Protein AF-A0A6C0CLS1-F1 (afdb_monomer)

Secondary structure (DSSP, 8-state):
-HHHHHH--TT-HHHHHHHHHHHHHHHHHHTT----HHHHHHT---TT----S-HHHHHHHHHHHHHHHHHHHHTT-S-----

Organism: NCBI:txid1070528

Structure (mmCIF, N/CA/C/O backbone):
data_AF-A0A6C0CLS1-F1
#
_entry.id   AF-A0A6C0CLS1-F1
#
loop_
_atom_site.group_PDB
_atom_site.id
_atom_site.type_symbol
_atom_site.label_atom_id
_atom_site.label_alt_id
_atom_site.label_comp_id
_atom_site.label_asym_id
_atom_site.label_entity_id
_atom_site.label_seq_id
_atom_site.pdbx_PDB_ins_code
_atom_site.Cartn_x
_atom_site.Cartn_y
_atom_site.Cartn_z
_atom_site.occupancy
_atom_site.B_iso_or_equiv
_atom_site.auth_seq_id
_atom_site.auth_comp_id
_atom_site.auth_asym_id
_atom_site.auth_atom_id
_atom_site.pdbx_PDB_model_num
ATOM 1 N N . MET A 1 1 ? -2.068 -7.630 -14.017 1.00 50.97 1 MET A N 1
ATOM 2 C CA . MET A 1 1 ? -2.437 -6.384 -13.297 1.00 50.97 1 MET A CA 1
ATOM 3 C C . MET A 1 1 ? -3.537 -6.586 -12.252 1.00 50.97 1 MET A C 1
ATOM 5 O O . MET A 1 1 ? -3.288 -6.268 -11.099 1.00 50.97 1 MET A O 1
ATOM 9 N N . ALA A 1 2 ? -4.695 -7.181 -12.585 1.00 57.75 2 ALA A N 1
ATOM 10 C CA . ALA A 1 2 ? -5.812 -7.390 -11.642 1.00 57.75 2 ALA A CA 1
ATOM 11 C C . ALA A 1 2 ? -5.478 -8.212 -10.373 1.00 57.75 2 ALA A C 1
ATOM 13 O O . ALA A 1 2 ? -6.222 -8.162 -9.401 1.00 57.75 2 ALA A O 1
ATOM 14 N N . HIS A 1 3 ? -4.365 -8.954 -10.356 1.00 85.19 3 HIS A N 1
ATOM 15 C CA . HIS A 1 3 ? -4.009 -9.836 -9.243 1.00 85.19 3 HIS A CA 1
ATOM 16 C C . HIS A 1 3 ? -3.577 -9.093 -7.975 1.00 85.19 3 HIS A C 1
ATOM 18 O O . HIS A 1 3 ? -4.041 -9.460 -6.907 1.00 85.19 3 HIS A O 1
ATOM 24 N N . PHE A 1 4 ? -2.774 -8.025 -8.066 1.00 94.81 4 PHE A N 1
ATOM 25 C CA . PHE A 1 4 ? -2.343 -7.275 -6.876 1.00 94.81 4 PHE A CA 1
ATOM 26 C C . PHE A 1 4 ? -3.534 -6.656 -6.142 1.00 94.81 4 PHE A C 1
ATOM 28 O O . PHE A 1 4 ? -3.764 -6.935 -4.973 1.00 94.81 4 PHE A O 1
ATOM 35 N N . VAL A 1 5 ? -4.337 -5.860 -6.852 1.00 94.69 5 VAL A N 1
ATOM 36 C CA . VAL A 1 5 ? -5.464 -5.119 -6.265 1.00 94.69 5 VAL A CA 1
ATOM 37 C C . VAL A 1 5 ? -6.557 -6.060 -5.758 1.00 94.69 5 VAL A C 1
ATOM 39 O O . VA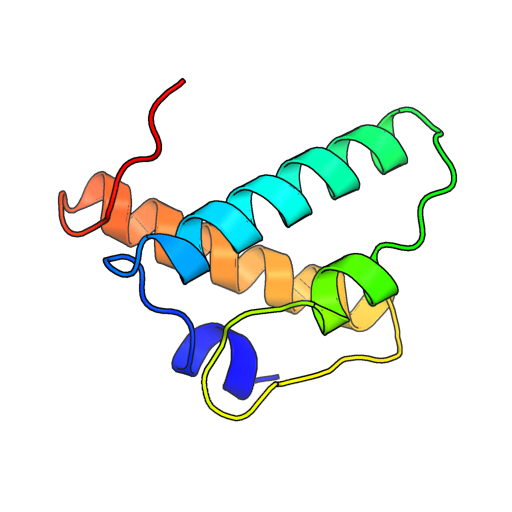L A 1 5 ? -7.162 -5.797 -4.719 1.00 94.69 5 VAL A O 1
ATOM 42 N N . ARG A 1 6 ? -6.810 -7.171 -6.463 1.00 94.38 6 ARG A N 1
ATOM 43 C CA . ARG A 1 6 ? -7.786 -8.181 -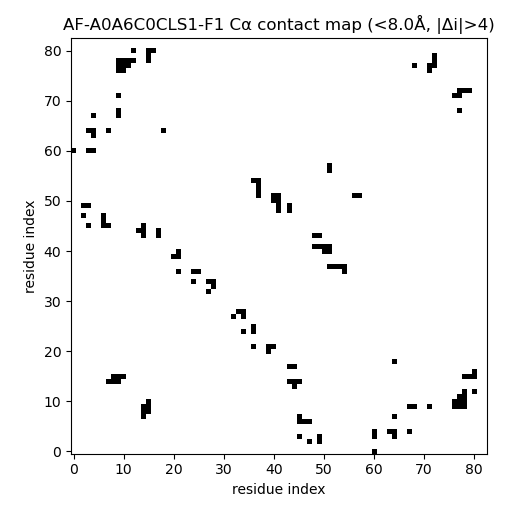6.035 1.00 94.38 6 ARG A CA 1
ATOM 44 C C . ARG A 1 6 ? -7.306 -8.962 -4.812 1.00 94.38 6 ARG A C 1
ATOM 46 O O . ARG A 1 6 ? -8.112 -9.196 -3.923 1.00 94.38 6 ARG A O 1
ATOM 53 N N . SER A 1 7 ? -6.033 -9.359 -4.776 1.00 96.25 7 SER A N 1
ATOM 54 C CA . SER A 1 7 ? -5.460 -10.134 -3.666 1.00 96.25 7 SER A CA 1
ATOM 55 C C . SER A 1 7 ? -5.130 -9.280 -2.436 1.00 96.25 7 SER A C 1
ATOM 57 O O . SER A 1 7 ? -4.975 -9.827 -1.349 1.00 96.25 7 SER A O 1
ATOM 59 N N . PHE A 1 8 ? -5.015 -7.959 -2.586 1.00 97.88 8 PHE A N 1
ATOM 60 C CA . PHE A 1 8 ? -4.814 -7.033 -1.476 1.00 97.88 8 PHE A CA 1
ATOM 61 C C . PHE A 1 8 ? -6.067 -6.929 -0.606 1.00 97.88 8 PHE A C 1
ATOM 63 O O . PHE A 1 8 ? -7.170 -6.741 -1.116 1.00 97.88 8 PHE A O 1
ATOM 70 N N . ASP A 1 9 ? -5.881 -6.965 0.706 1.00 98.12 9 ASP A N 1
ATOM 71 C CA . ASP A 1 9 ? -6.945 -6.880 1.705 1.00 98.12 9 ASP A CA 1
ATOM 72 C C . ASP A 1 9 ? -6.596 -5.742 2.660 1.00 98.12 9 ASP A C 1
ATO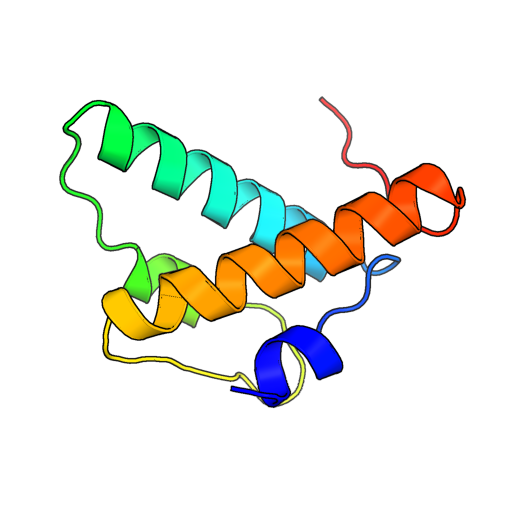M 74 O O . ASP A 1 9 ? -5.528 -5.752 3.270 1.00 98.12 9 ASP A O 1
ATOM 78 N N . CYS A 1 10 ? -7.483 -4.753 2.743 1.00 98.50 10 CYS A N 1
ATOM 79 C CA . CYS A 1 10 ? -7.291 -3.549 3.542 1.00 98.50 10 CYS A CA 1
ATOM 80 C C . CYS A 1 10 ? -7.361 -3.822 5.049 1.00 98.50 10 CYS A C 1
ATOM 82 O O . CYS A 1 10 ? -6.851 -3.014 5.820 1.00 98.50 10 CYS A O 1
ATOM 84 N N . ASN A 1 11 ? -7.945 -4.948 5.469 1.00 98.38 11 ASN A N 1
ATOM 85 C CA . ASN A 1 11 ? -8.019 -5.364 6.870 1.00 98.38 11 ASN A CA 1
ATOM 86 C C . ASN A 1 11 ? -6.880 -6.314 7.277 1.00 98.38 11 ASN A C 1
ATOM 88 O O . ASN A 1 11 ? -6.698 -6.594 8.462 1.00 98.38 11 ASN A O 1
ATOM 92 N N . ASN A 1 12 ? -6.080 -6.792 6.320 1.00 98.50 12 ASN A N 1
ATOM 93 C CA . ASN A 1 12 ? -4.936 -7.646 6.607 1.00 98.50 12 ASN A CA 1
ATOM 94 C C . ASN A 1 12 ? -3.701 -6.800 6.958 1.00 98.50 12 ASN A C 1
ATOM 96 O O . ASN A 1 12 ? -3.153 -6.096 6.109 1.00 98.50 12 ASN A O 1
ATOM 100 N N . GLU A 1 13 ? -3.226 -6.916 8.199 1.00 97.88 13 GLU A N 1
ATOM 101 C CA . GLU A 1 13 ? -2.054 -6.184 8.697 1.00 97.88 13 GLU A CA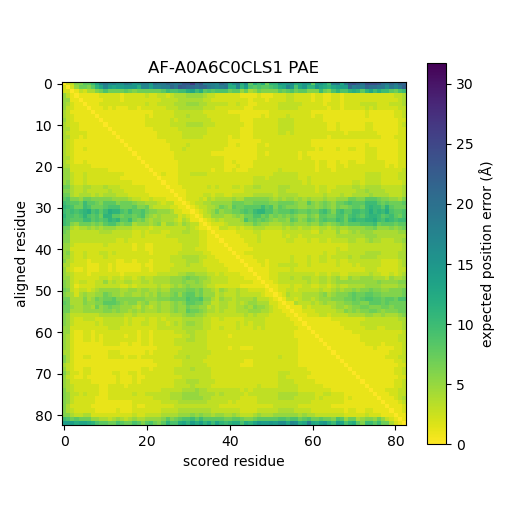 1
ATOM 102 C C . GLU A 1 13 ? -0.812 -6.379 7.815 1.00 97.88 13 GLU A C 1
ATOM 104 O O . GLU A 1 13 ? -0.163 -5.402 7.447 1.00 97.88 13 GLU A O 1
ATOM 109 N N . GLY A 1 14 ? -0.506 -7.614 7.407 1.00 97.94 14 GLY A N 1
ATOM 110 C CA . GLY A 1 14 ? 0.655 -7.904 6.564 1.00 97.94 14 GLY A CA 1
ATOM 111 C C . GLY A 1 14 ? 0.573 -7.223 5.198 1.00 97.94 14 GLY A C 1
ATOM 112 O O . GLY A 1 14 ? 1.556 -6.649 4.729 1.00 97.94 14 GLY A O 1
ATOM 113 N N . HIS A 1 15 ? -0.609 -7.224 4.578 1.00 98.06 15 HIS A N 1
ATOM 114 C CA . HIS A 1 15 ? -0.835 -6.540 3.304 1.00 98.06 15 HIS A CA 1
ATOM 115 C C . HIS A 1 15 ? -0.612 -5.030 3.447 1.00 98.06 15 HIS A C 1
ATOM 117 O O . HIS A 1 15 ? 0.122 -4.431 2.658 1.00 98.06 15 HIS A O 1
ATOM 123 N N . VAL A 1 16 ? -1.203 -4.415 4.472 1.00 98.44 16 VAL A N 1
ATOM 124 C CA . VAL A 1 16 ? -1.101 -2.969 4.696 1.00 98.44 16 VAL A CA 1
ATOM 125 C C . VAL A 1 16 ? 0.325 -2.551 5.066 1.00 98.44 16 VAL A C 1
ATOM 127 O O . VAL A 1 16 ? 0.813 -1.539 4.558 1.00 98.44 16 VAL A O 1
ATOM 130 N N . LEU A 1 17 ? 1.023 -3.321 5.904 1.00 97.88 17 LEU A N 1
ATOM 131 C CA . LEU A 1 17 ? 2.420 -3.046 6.252 1.00 97.88 17 LEU A CA 1
ATOM 132 C C . LEU A 1 17 ? 3.345 -3.161 5.036 1.00 97.88 17 LEU A C 1
ATOM 134 O O . LEU A 1 17 ? 4.231 -2.323 4.873 1.00 97.88 17 LEU A O 1
ATOM 138 N N . TRP A 1 18 ? 3.093 -4.114 4.140 1.00 97.50 18 TRP A N 1
ATOM 139 C CA . TRP A 1 18 ? 3.803 -4.184 2.864 1.00 97.50 18 TRP A CA 1
ATOM 140 C C . TRP A 1 18 ? 3.521 -2.959 1.975 1.00 97.50 18 TRP A C 1
ATOM 142 O O . TRP A 1 18 ? 4.451 -2.370 1.427 1.00 97.50 18 TRP A O 1
ATOM 152 N N . LEU A 1 19 ? 2.267 -2.499 1.875 1.00 97.44 19 LEU A N 1
ATOM 153 C CA . LEU A 1 19 ? 1.951 -1.269 1.132 1.00 97.44 19 LEU A CA 1
ATOM 154 C C . LEU A 1 19 ? 2.636 -0.031 1.747 1.00 97.44 19 LEU A C 1
ATOM 156 O O . LEU A 1 19 ? 3.109 0.837 1.009 1.00 97.44 19 LEU A O 1
ATOM 160 N N . LYS A 1 20 ? 2.749 0.036 3.082 1.00 96.25 20 LYS A N 1
ATOM 161 C CA . LYS A 1 20 ? 3.524 1.070 3.796 1.00 96.25 20 LYS A CA 1
ATOM 162 C C . LYS A 1 20 ? 5.006 1.020 3.403 1.00 96.25 20 LYS A C 1
ATOM 164 O O . LYS A 1 20 ? 5.568 2.065 3.079 1.00 96.25 20 LYS A O 1
ATOM 169 N N . GLU A 1 21 ? 5.620 -0.163 3.389 1.00 95.38 21 GLU A N 1
ATOM 170 C CA . GLU A 1 21 ? 7.026 -0.360 2.997 1.00 95.38 21 GLU A CA 1
ATOM 171 C C . GLU A 1 21 ? 7.284 0.068 1.545 1.00 95.38 21 GLU A C 1
ATOM 173 O O . GLU A 1 21 ? 8.233 0.811 1.269 1.00 95.38 21 GLU A O 1
ATOM 178 N N . VAL A 1 22 ? 6.408 -0.336 0.621 1.00 94.50 22 VAL A N 1
ATOM 179 C CA . VAL A 1 22 ? 6.442 0.107 -0.780 1.00 94.50 22 VAL A CA 1
ATOM 180 C C . VAL A 1 22 ? 6.401 1.632 -0.855 1.00 94.50 22 VAL A C 1
ATOM 182 O O . VAL A 1 22 ? 7.255 2.228 -1.510 1.00 94.50 22 VAL A O 1
ATOM 185 N N . GLY A 1 23 ? 5.427 2.276 -0.202 1.00 92.62 23 GLY A N 1
ATOM 186 C CA . GLY A 1 23 ? 5.260 3.730 -0.261 1.00 92.62 23 GLY A CA 1
ATOM 187 C C . GLY A 1 23 ? 6.474 4.482 0.292 1.00 92.62 23 GLY A C 1
ATOM 188 O O . GLY A 1 23 ? 6.950 5.437 -0.324 1.00 92.62 23 GLY A O 1
ATOM 189 N N . GLN A 1 24 ? 7.033 4.007 1.408 1.00 92.69 24 GLN A N 1
ATOM 190 C CA . GLN A 1 24 ? 8.267 4.550 1.984 1.00 92.69 24 GLN A CA 1
ATOM 191 C C . GLN A 1 24 ? 9.466 4.364 1.047 1.00 92.69 24 GLN A C 1
ATOM 193 O O . GLN A 1 24 ? 10.283 5.272 0.904 1.00 92.69 24 GLN A O 1
ATOM 198 N N . THR A 1 25 ? 9.558 3.216 0.377 1.00 91.75 25 THR A N 1
ATOM 199 C CA . THR A 1 25 ? 10.616 2.940 -0.603 1.00 91.75 25 THR A CA 1
ATOM 200 C C . THR A 1 25 ? 10.496 3.845 -1.827 1.00 91.75 25 THR A C 1
ATOM 202 O O . THR A 1 25 ? 11.479 4.453 -2.244 1.00 91.75 25 THR A O 1
ATOM 205 N N . MET A 1 26 ? 9.287 4.011 -2.364 1.00 88.12 26 MET A N 1
ATOM 206 C CA . MET A 1 26 ? 9.019 4.917 -3.483 1.00 88.12 26 MET A CA 1
ATOM 207 C C . MET A 1 26 ? 9.369 6.368 -3.132 1.00 88.12 26 MET A C 1
ATOM 209 O O . MET A 1 26 ? 9.982 7.060 -3.943 1.00 88.12 26 MET A O 1
ATOM 213 N N . ALA A 1 27 ? 9.065 6.829 -1.916 1.00 89.44 27 ALA A N 1
ATOM 214 C CA . ALA A 1 27 ? 9.410 8.182 -1.478 1.00 89.44 27 ALA A CA 1
ATOM 215 C C . ALA A 1 27 ? 10.929 8.441 -1.490 1.00 89.44 27 ALA A C 1
ATOM 217 O O . ALA A 1 27 ? 11.367 9.512 -1.907 1.00 89.44 27 ALA A O 1
ATOM 218 N N . LYS A 1 28 ? 11.741 7.444 -1.120 1.00 89.12 28 LYS A N 1
ATOM 219 C CA . LYS A 1 28 ? 13.208 7.528 -1.205 1.00 89.12 28 LYS A CA 1
ATOM 220 C C . LYS A 1 28 ? 13.704 7.668 -2.647 1.00 89.12 28 LYS A C 1
ATOM 222 O O . LYS A 1 28 ? 14.616 8.450 -2.905 1.00 89.12 28 LYS A O 1
ATOM 227 N N . THR A 1 29 ? 13.063 6.990 -3.606 1.00 84.06 29 THR A N 1
ATOM 228 C CA . THR A 1 29 ? 13.420 7.134 -5.034 1.00 84.06 29 THR A CA 1
ATOM 229 C C . THR A 1 29 ? 13.168 8.545 -5.566 1.00 84.06 29 THR A C 1
ATOM 231 O O . THR A 1 29 ? 13.963 9.053 -6.353 1.00 84.06 29 THR A O 1
ATOM 234 N N . ILE A 1 30 ? 12.124 9.225 -5.074 1.00 80.50 30 ILE A N 1
ATOM 235 C CA . ILE A 1 30 ? 11.856 10.638 -5.393 1.00 80.50 30 ILE A CA 1
ATOM 236 C C . ILE A 1 30 ? 12.970 11.539 -4.835 1.00 80.50 30 ILE A C 1
ATOM 238 O O . ILE A 1 30 ? 13.342 12.523 -5.467 1.00 80.50 30 ILE A O 1
ATOM 242 N N . GLY A 1 31 ? 13.546 11.174 -3.686 1.00 81.88 31 GLY A N 1
ATOM 243 C CA . GLY A 1 31 ? 14.704 11.843 -3.085 1.00 81.88 31 GLY A CA 1
ATOM 244 C C . GLY A 1 31 ? 16.039 11.608 -3.807 1.00 81.88 31 GLY A C 1
ATOM 245 O O . GLY A 1 31 ? 17.059 12.131 -3.365 1.00 81.88 31 GLY A O 1
ATOM 246 N N . GLY A 1 32 ? 16.053 10.842 -4.904 1.00 83.06 32 GLY A N 1
ATOM 247 C CA . GLY A 1 32 ? 17.254 10.541 -5.688 1.00 83.06 32 GLY A CA 1
ATOM 248 C C . GLY A 1 32 ? 17.996 9.270 -5.259 1.00 83.06 32 GLY A C 1
ATOM 249 O O . GLY A 1 32 ? 19.037 8.951 -5.838 1.00 83.06 32 GLY A O 1
ATOM 250 N N . GLU A 1 33 ? 17.475 8.518 -4.285 1.00 89.25 33 GLU A N 1
ATOM 251 C CA . GLU A 1 33 ? 18.046 7.224 -3.906 1.00 89.25 33 GLU A CA 1
ATOM 252 C C . GLU A 1 33 ? 17.786 6.173 -4.997 1.00 89.25 33 GLU A C 1
ATOM 254 O O . GLU A 1 33 ? 16.663 5.988 -5.469 1.00 89.25 33 GLU A O 1
ATOM 259 N N . LYS A 1 34 ? 18.830 5.433 -5.386 1.00 83.50 34 LYS A N 1
ATOM 260 C CA . LYS A 1 34 ? 18.699 4.299 -6.309 1.00 83.50 34 LYS A CA 1
ATOM 261 C C . LYS A 1 34 ? 18.301 3.055 -5.527 1.00 83.50 34 LYS A C 1
ATOM 263 O O . LYS A 1 34 ? 19.156 2.403 -4.934 1.00 83.50 34 LYS A O 1
ATOM 268 N N . ILE A 1 35 ? 17.013 2.732 -5.538 1.00 85.25 35 ILE A N 1
ATOM 269 C CA . ILE A 1 35 ? 16.471 1.554 -4.858 1.00 85.25 35 ILE A CA 1
ATOM 270 C C . ILE A 1 35 ? 15.784 0.643 -5.869 1.00 85.25 35 ILE A C 1
ATOM 272 O O . ILE A 1 35 ? 15.059 1.103 -6.751 1.00 85.25 35 ILE A O 1
ATOM 276 N N . ASP A 1 36 ? 15.997 -0.662 -5.714 1.00 87.56 36 ASP A N 1
ATOM 277 C CA . ASP A 1 36 ? 15.278 -1.684 -6.463 1.00 87.56 36 ASP A CA 1
ATOM 278 C C . ASP A 1 36 ? 13.860 -1.857 -5.897 1.00 87.56 36 ASP A C 1
ATOM 280 O O . ASP A 1 36 ? 13.598 -2.674 -5.010 1.00 87.56 36 ASP A O 1
ATOM 284 N N . ILE A 1 37 ? 12.928 -1.051 -6.409 1.00 88.25 37 ILE A N 1
ATOM 285 C CA . ILE A 1 37 ? 11.513 -1.149 -6.040 1.00 88.25 37 ILE A CA 1
ATOM 286 C C . ILE A 1 37 ? 10.918 -2.513 -6.404 1.00 88.25 37 ILE A C 1
ATOM 288 O O . ILE A 1 37 ? 10.050 -3.017 -5.692 1.00 88.25 37 ILE A O 1
ATOM 292 N N . ILE A 1 38 ? 11.389 -3.136 -7.487 1.00 90.00 38 ILE A N 1
ATOM 293 C CA . ILE A 1 38 ? 10.843 -4.408 -7.960 1.00 90.00 38 ILE A CA 1
ATOM 294 C C . ILE A 1 38 ? 11.123 -5.506 -6.942 1.00 90.00 38 ILE A C 1
ATOM 296 O O . ILE A 1 38 ? 10.252 -6.343 -6.699 1.00 90.00 38 ILE A O 1
ATOM 300 N N . GLN A 1 39 ? 12.279 -5.469 -6.280 1.00 91.12 39 GLN A N 1
ATOM 301 C CA . GLN A 1 39 ? 12.582 -6.406 -5.206 1.00 91.12 39 GLN 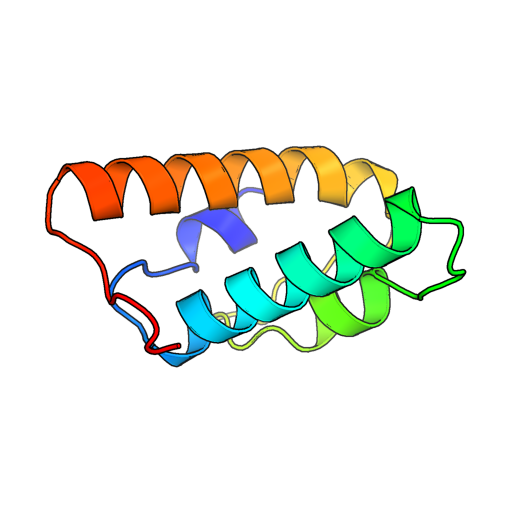A CA 1
ATOM 302 C C . GLN A 1 39 ? 11.602 -6.282 -4.025 1.00 91.12 39 GLN A C 1
ATOM 304 O O . GLN A 1 39 ? 11.112 -7.299 -3.531 1.00 91.12 39 GLN A O 1
ATOM 309 N N . VAL A 1 40 ? 11.250 -5.061 -3.609 1.00 92.50 40 VAL A N 1
ATOM 310 C CA . VAL A 1 40 ? 10.259 -4.828 -2.534 1.00 92.50 40 VAL A CA 1
ATOM 311 C C . VAL A 1 40 ? 8.867 -5.307 -2.953 1.00 92.50 40 VAL A C 1
ATOM 313 O O . VAL A 1 40 ? 8.150 -5.947 -2.182 1.00 92.50 40 VAL A O 1
ATOM 316 N N . VAL A 1 41 ? 8.491 -5.071 -4.211 1.00 93.44 41 VAL A N 1
ATOM 317 C CA . VAL A 1 41 ? 7.227 -5.561 -4.777 1.00 93.44 41 VAL A CA 1
ATOM 318 C C . VAL A 1 41 ? 7.191 -7.089 -4.819 1.00 93.44 41 VAL A C 1
ATOM 320 O O . VAL A 1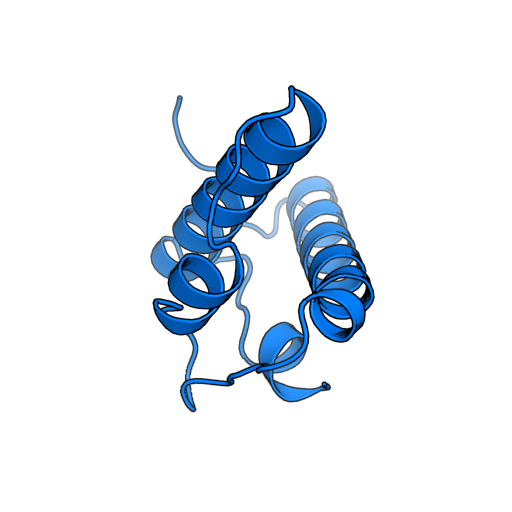 41 ? 6.156 -7.682 -4.515 1.00 93.44 41 VAL A O 1
ATOM 323 N N . LYS A 1 42 ? 8.301 -7.753 -5.155 1.00 92.56 42 LYS A N 1
ATOM 324 C CA . LYS A 1 42 ? 8.399 -9.223 -5.202 1.00 92.56 42 LYS A CA 1
ATOM 325 C C . LYS A 1 42 ? 8.297 -9.878 -3.822 1.00 92.56 42 LYS A C 1
ATOM 327 O O . LYS A 1 42 ? 7.838 -11.013 -3.737 1.00 92.56 42 LYS A O 1
ATOM 332 N N . ASN A 1 43 ? 8.626 -9.156 -2.754 1.00 93.31 43 ASN A N 1
ATOM 333 C CA . ASN A 1 43 ? 8.502 -9.628 -1.371 1.00 93.31 43 ASN A CA 1
ATOM 334 C C . ASN A 1 43 ? 7.072 -9.510 -0.803 1.00 93.31 43 ASN A C 1
ATOM 336 O O . ASN A 1 43 ? 6.874 -9.620 0.405 1.00 93.31 43 ASN A O 1
ATOM 340 N N . ASN A 1 44 ? 6.065 -9.278 -1.652 1.00 95.38 44 ASN A N 1
ATOM 341 C CA . ASN A 1 44 ? 4.696 -9.080 -1.198 1.00 95.38 44 ASN A CA 1
ATOM 342 C C . ASN A 1 44 ? 4.095 -10.326 -0.511 1.00 95.38 44 ASN A C 1
ATOM 344 O O . ASN A 1 44 ? 4.326 -11.455 -0.951 1.00 95.38 44 ASN A O 1
ATOM 348 N N . PRO A 1 45 ? 3.255 -10.132 0.520 1.00 96.62 45 PRO A N 1
ATOM 349 C CA . PRO A 1 45 ? 2.571 -11.216 1.226 1.00 96.62 45 PRO A CA 1
ATOM 350 C C . PRO A 1 45 ? 1.287 -11.697 0.525 1.00 96.62 45 PRO A C 1
ATOM 352 O O . PRO A 1 45 ? 0.552 -12.504 1.093 1.00 96.62 45 PRO A O 1
ATOM 355 N N . LEU A 1 46 ? 0.969 -11.197 -0.676 1.00 96.69 46 LEU A N 1
ATOM 356 C CA . LEU A 1 46 ? -0.358 -11.376 -1.257 1.00 96.69 46 LEU A CA 1
ATOM 357 C C . LEU A 1 46 ? -0.600 -12.824 -1.721 1.00 96.69 46 LEU A C 1
ATOM 359 O O . LEU A 1 46 ? 0.283 -13.456 -2.318 1.00 96.69 46 LEU A O 1
ATOM 363 N N . PRO A 1 47 ? -1.833 -13.340 -1.559 1.00 94.31 47 PRO A N 1
ATOM 364 C CA . PRO A 1 47 ? -2.231 -14.619 -2.125 1.00 94.31 47 PRO A CA 1
ATOM 365 C C . PRO A 1 47 ? -1.969 -14.693 -3.634 1.00 94.31 47 PRO A C 1
ATOM 367 O O . PRO A 1 47 ? -2.337 -13.796 -4.401 1.00 94.31 47 PRO A O 1
ATOM 370 N N . GLY A 1 48 ? -1.345 -15.793 -4.059 1.00 91.12 48 GLY A N 1
ATOM 371 C CA . GLY A 1 48 ? -0.953 -16.020 -5.451 1.00 91.12 48 GLY A CA 1
ATOM 372 C C . GLY A 1 48 ? 0.364 -15.359 -5.864 1.00 91.12 48 GLY A C 1
ATOM 373 O O . GLY A 1 48 ? 0.730 -15.492 -7.027 1.00 91.12 48 GLY A O 1
ATOM 374 N N . LYS A 1 49 ? 1.066 -14.680 -4.938 1.00 90.75 49 LYS A N 1
ATOM 375 C CA . LYS A 1 49 ? 2.390 -14.063 -5.140 1.00 90.75 49 LYS A CA 1
ATOM 376 C C . LYS A 1 49 ? 2.512 -13.323 -6.482 1.00 90.75 49 LYS A C 1
ATOM 378 O O . LYS A 1 49 ? 3.385 -13.654 -7.287 1.00 90.75 49 LYS A O 1
ATOM 383 N N . PRO A 1 50 ? 1.616 -12.358 -6.763 1.00 92.19 50 PRO A N 1
ATOM 384 C CA . PRO A 1 50 ? 1.683 -11.591 -7.994 1.00 92.19 50 PRO A CA 1
ATOM 385 C C . PRO A 1 50 ? 3.048 -10.904 -8.116 1.00 92.19 50 PRO A C 1
ATOM 387 O O . PRO A 1 50 ? 3.604 -10.420 -7.131 1.00 92.19 50 PRO A O 1
ATOM 390 N N . SER A 1 51 ? 3.576 -10.855 -9.334 1.00 89.44 51 SER A N 1
ATOM 391 C CA . SER A 1 51 ? 4.856 -10.225 -9.644 1.00 89.44 51 SER A CA 1
ATOM 392 C C . SER A 1 51 ? 4.724 -9.281 -10.835 1.00 89.44 51 SER A C 1
ATOM 394 O O . SER A 1 51 ? 3.792 -9.370 -11.637 1.00 89.44 51 SER A O 1
ATOM 396 N N . ILE A 1 52 ? 5.669 -8.352 -10.917 1.00 89.31 52 ILE A N 1
ATOM 397 C CA . ILE A 1 52 ? 5.893 -7.448 -12.041 1.00 89.31 52 ILE A CA 1
ATOM 398 C C . ILE A 1 52 ? 7.407 -7.378 -12.242 1.00 89.31 52 ILE A C 1
ATOM 400 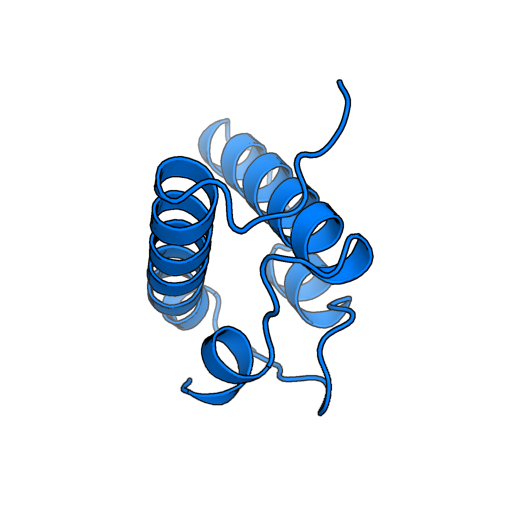O O . ILE A 1 52 ? 8.153 -7.368 -11.262 1.00 89.31 52 ILE A O 1
ATOM 404 N N . ASP A 1 53 ? 7.847 -7.333 -13.497 1.00 83.75 53 ASP A N 1
ATOM 405 C CA . ASP A 1 53 ? 9.267 -7.185 -13.841 1.00 83.75 53 ASP A CA 1
ATOM 406 C C . ASP A 1 53 ? 9.603 -5.779 -14.351 1.00 83.75 53 ASP A C 1
ATOM 408 O O . ASP A 1 53 ? 10.738 -5.333 -14.213 1.00 83.75 53 ASP A O 1
ATOM 412 N N . ASN A 1 54 ? 8.618 -5.054 -14.890 1.00 83.75 54 ASN A N 1
ATOM 413 C CA . ASN A 1 54 ? 8.792 -3.689 -15.373 1.00 83.75 54 ASN A CA 1
ATOM 414 C C . ASN A 1 54 ? 8.346 -2.652 -14.317 1.00 83.75 54 ASN A C 1
ATOM 416 O O . ASN A 1 54 ? 7.155 -2.579 -14.003 1.00 83.75 54 ASN A O 1
ATOM 420 N N . PRO A 1 55 ? 9.252 -1.790 -13.812 1.00 80.50 55 PRO A N 1
ATOM 421 C CA . PRO A 1 55 ? 8.906 -0.723 -12.869 1.00 80.50 55 PRO A CA 1
ATOM 422 C C . PRO A 1 55 ? 7.834 0.252 -13.374 1.00 80.50 55 PRO A C 1
ATOM 424 O O . PRO A 1 55 ? 7.104 0.827 -12.571 1.00 80.50 55 PRO A O 1
ATOM 427 N N . MET A 1 56 ? 7.700 0.441 -14.689 1.00 82.62 56 MET A N 1
ATOM 428 C CA . MET A 1 56 ? 6.679 1.338 -15.247 1.00 82.62 56 MET A CA 1
ATOM 429 C C . MET A 1 56 ? 5.264 0.783 -15.053 1.00 82.62 56 MET A C 1
ATOM 431 O O . MET A 1 56 ? 4.345 1.535 -14.728 1.00 82.62 56 MET A O 1
ATOM 435 N N . ASP A 1 57 ? 5.096 -0.537 -15.156 1.00 85.88 57 ASP A N 1
ATOM 436 C CA . ASP A 1 57 ? 3.805 -1.199 -14.928 1.00 85.88 57 ASP A CA 1
ATOM 437 C C . ASP A 1 57 ? 3.405 -1.138 -13.447 1.00 85.88 57 ASP A C 1
ATOM 439 O O . ASP A 1 57 ? 2.216 -1.141 -13.105 1.00 85.88 57 ASP A O 1
ATOM 443 N N . TRP A 1 58 ? 4.399 -1.042 -12.554 1.00 89.94 58 TRP A N 1
ATOM 444 C CA . TRP A 1 58 ? 4.173 -0.901 -11.120 1.00 89.94 58 TRP A CA 1
ATOM 445 C C . TRP A 1 58 ? 3.453 0.402 -10.770 1.00 89.94 58 TRP A C 1
ATOM 447 O O . TRP A 1 58 ? 2.594 0.394 -9.891 1.00 89.94 58 TRP A O 1
ATOM 457 N N . ALA A 1 59 ? 3.738 1.506 -11.467 1.00 87.56 59 ALA A N 1
ATOM 458 C CA . ALA A 1 59 ? 3.161 2.813 -11.146 1.00 87.56 59 ALA A CA 1
ATOM 459 C C . ALA A 1 59 ? 1.622 2.791 -11.149 1.00 87.56 59 ALA A C 1
ATOM 461 O O . ALA A 1 59 ? 0.985 3.294 -10.219 1.00 87.56 59 ALA A O 1
ATOM 462 N N . TYR A 1 60 ? 1.020 2.148 -12.152 1.00 89.56 60 TYR A N 1
ATOM 463 C CA . TYR A 1 60 ? -0.433 2.023 -12.240 1.00 89.56 60 TYR A CA 1
ATOM 464 C C . TYR A 1 60 ? -1.004 1.101 -11.153 1.00 89.56 60 TYR A C 1
ATOM 466 O O . TYR A 1 60 ? -2.024 1.417 -10.543 1.00 89.56 60 TYR A O 1
ATOM 474 N N . VAL A 1 61 ? -0.331 -0.015 -10.854 1.00 93.44 61 VAL A N 1
ATOM 475 C CA . VAL A 1 61 ? -0.748 -0.931 -9.778 1.00 93.44 61 VAL A CA 1
ATOM 476 C C . VAL A 1 61 ? -0.681 -0.245 -8.412 1.00 93.44 61 VAL A C 1
ATOM 478 O O . VAL A 1 61 ? -1.627 -0.341 -7.631 1.00 93.44 61 VAL A O 1
ATOM 481 N N . HIS A 1 62 ? 0.402 0.482 -8.137 1.00 93.75 62 HIS A N 1
ATOM 482 C CA . HIS A 1 62 ? 0.584 1.245 -6.906 1.00 93.75 62 HIS A CA 1
ATOM 483 C C . HIS A 1 62 ? -0.518 2.295 -6.731 1.00 93.75 62 HIS A C 1
ATOM 485 O O . HIS A 1 62 ? -1.118 2.373 -5.662 1.00 93.75 62 HIS A O 1
ATOM 491 N N . PHE A 1 63 ? -0.860 3.032 -7.794 1.00 93.56 63 PHE A N 1
ATOM 492 C CA . PHE A 1 63 ? -1.991 3.962 -7.784 1.00 93.56 63 PHE A CA 1
ATOM 493 C C . PHE A 1 63 ? -3.305 3.278 -7.372 1.00 93.56 63 PHE A C 1
ATOM 495 O O . PHE A 1 63 ? -3.996 3.762 -6.474 1.00 93.56 63 PHE A O 1
ATOM 502 N N . GLN A 1 64 ? -3.629 2.124 -7.963 1.00 95.50 64 GLN A N 1
ATOM 503 C CA . GLN A 1 64 ? -4.854 1.390 -7.635 1.00 95.50 64 GLN A CA 1
ATOM 504 C C . GLN A 1 64 ? -4.862 0.844 -6.198 1.00 95.50 64 GLN A C 1
ATOM 506 O O . GLN A 1 64 ? -5.903 0.881 -5.539 1.00 95.50 64 GLN A O 1
ATOM 511 N N . LEU A 1 65 ? -3.724 0.348 -5.698 1.00 96.81 65 LEU A N 1
ATOM 512 C CA . LEU A 1 65 ? -3.584 -0.114 -4.312 1.00 96.81 65 LEU A CA 1
ATOM 513 C C . LEU A 1 65 ? -3.798 1.032 -3.320 1.00 96.81 65 LEU A C 1
ATOM 515 O O . LEU A 1 65 ? -4.586 0.889 -2.384 1.00 96.81 65 LEU A O 1
ATOM 519 N N . CYS A 1 66 ? -3.159 2.178 -3.563 1.00 97.06 66 CYS A N 1
ATOM 520 C CA . CYS A 1 66 ? -3.327 3.377 -2.750 1.00 97.06 66 CYS A CA 1
ATOM 521 C C . CYS A 1 66 ? -4.779 3.856 -2.762 1.00 97.06 66 CYS A C 1
ATOM 523 O O . CYS A 1 66 ? -5.344 4.050 -1.695 1.00 97.06 66 CYS A O 1
ATOM 525 N N . MET A 1 67 ? -5.422 3.953 -3.931 1.00 97.69 67 MET A N 1
ATOM 526 C CA . MET A 1 67 ? -6.847 4.296 -4.015 1.00 97.69 67 MET A CA 1
ATOM 527 C C . MET A 1 67 ? -7.733 3.338 -3.214 1.00 97.69 67 MET A C 1
ATOM 529 O O . MET A 1 67 ? -8.593 3.786 -2.454 1.00 97.69 67 MET A O 1
ATOM 533 N N . LYS A 1 68 ? -7.533 2.023 -3.377 1.00 97.94 68 LYS A N 1
ATOM 534 C CA . LYS A 1 68 ? -8.306 1.001 -2.661 1.00 97.94 68 LYS A CA 1
ATOM 535 C C . LYS A 1 68 ? -8.157 1.169 -1.148 1.00 97.94 68 LYS A C 1
ATOM 537 O O . LYS A 1 68 ? -9.159 1.208 -0.441 1.00 97.94 68 LY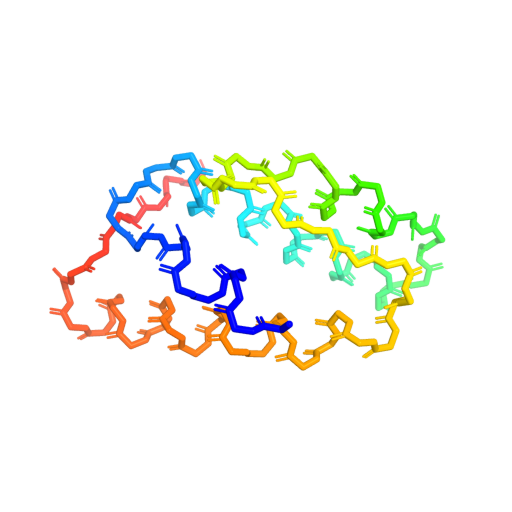S A O 1
ATOM 542 N N . TYR A 1 69 ? -6.922 1.309 -0.669 1.00 98.44 69 TYR A N 1
ATOM 543 C CA . TYR A 1 69 ? -6.640 1.473 0.752 1.00 98.44 69 TYR A CA 1
ATOM 544 C C . TYR A 1 69 ? -7.147 2.814 1.303 1.00 98.44 69 TYR A C 1
ATOM 546 O O . TYR A 1 69 ? -7.768 2.832 2.360 1.00 98.44 69 TYR A O 1
ATOM 554 N N . THR A 1 70 ? -6.980 3.924 0.577 1.00 98.56 70 THR A N 1
ATOM 555 C CA . THR A 1 70 ? -7.529 5.233 0.968 1.00 98.56 70 THR A CA 1
ATOM 556 C C . THR A 1 70 ? -9.045 5.176 1.137 1.00 98.56 70 THR A C 1
ATOM 558 O O . THR A 1 70 ? -9.552 5.630 2.159 1.00 98.56 70 THR A O 1
ATOM 561 N N . ASN A 1 71 ? -9.773 4.577 0.189 1.00 98.50 71 ASN A N 1
ATOM 562 C CA . ASN A 1 71 ? -11.227 4.430 0.302 1.00 98.50 71 ASN A CA 1
ATOM 563 C C . ASN A 1 71 ? -11.632 3.581 1.516 1.00 98.50 71 ASN A C 1
ATOM 565 O O . ASN A 1 71 ? -12.585 3.927 2.211 1.00 98.50 71 ASN A O 1
ATOM 569 N N . ALA A 1 72 ? -10.894 2.504 1.792 1.00 98.50 72 ALA A N 1
ATOM 570 C CA . ALA A 1 72 ? -11.131 1.639 2.942 1.00 98.50 72 ALA A CA 1
ATOM 571 C C . ALA A 1 72 ? -10.904 2.378 4.277 1.00 98.50 72 ALA A C 1
ATOM 573 O O . ALA A 1 72 ? -11.765 2.346 5.155 1.00 98.50 72 ALA A O 1
ATOM 574 N N . VAL A 1 73 ? -9.812 3.144 4.394 1.00 98.50 73 VAL A N 1
ATOM 575 C CA . VAL A 1 73 ? -9.532 3.999 5.564 1.00 98.50 73 VAL A CA 1
ATOM 576 C C . VAL A 1 73 ? -10.635 5.035 5.770 1.00 98.50 73 VAL A C 1
ATOM 578 O O . VAL A 1 73 ? -11.158 5.159 6.875 1.00 98.50 73 VAL A O 1
ATOM 581 N N . LEU A 1 74 ? -11.026 5.756 4.714 1.00 98.56 74 LEU A N 1
ATOM 582 C CA . LEU A 1 74 ? -12.090 6.767 4.786 1.00 98.56 74 LEU A CA 1
ATOM 583 C C . LEU A 1 74 ? -13.462 6.166 5.129 1.00 98.56 74 LEU A C 1
ATOM 585 O O . LEU A 1 74 ? -14.325 6.872 5.645 1.00 98.56 74 LEU A O 1
ATOM 589 N N . SER A 1 75 ? -13.650 4.870 4.876 1.00 98.38 75 SER A N 1
ATOM 590 C CA . SER A 1 75 ? -14.865 4.123 5.223 1.00 98.38 75 SER A CA 1
ATOM 591 C C . SER A 1 75 ? -14.806 3.469 6.610 1.00 98.38 75 SER A C 1
ATOM 593 O O . SER A 1 75 ? -15.769 2.816 7.002 1.00 98.38 75 SER A O 1
ATOM 595 N N . ASN A 1 76 ? -13.714 3.645 7.366 1.00 97.69 76 ASN A N 1
ATOM 596 C CA . ASN A 1 76 ? -13.434 2.934 8.622 1.00 97.69 76 ASN A CA 1
ATOM 597 C C . ASN A 1 76 ? -13.412 1.394 8.480 1.00 97.69 76 ASN A C 1
ATOM 599 O O . ASN A 1 76 ? -13.717 0.685 9.435 1.00 97.69 76 ASN A O 1
ATOM 603 N N . ASP A 1 77 ? -13.037 0.882 7.304 1.00 98.00 77 ASP A N 1
ATOM 604 C CA . ASP A 1 77 ? -12.963 -0.551 6.973 1.00 98.00 77 ASP A CA 1
ATOM 605 C C . ASP A 1 77 ? -11.539 -0.940 6.546 1.00 98.00 77 ASP A C 1
ATOM 607 O O . ASP A 1 77 ? -11.285 -1.470 5.463 1.00 98.00 77 ASP A O 1
ATOM 611 N N . ALA A 1 78 ? -10.562 -0.567 7.368 1.00 98.38 78 ALA A N 1
ATOM 612 C CA . ALA A 1 78 ? -9.167 -0.890 7.125 1.00 98.38 78 ALA A CA 1
ATOM 613 C C . ALA A 1 78 ? -8.396 -1.055 8.431 1.00 98.38 78 ALA A C 1
ATOM 615 O O . ALA A 1 78 ? -8.639 -0.359 9.421 1.00 98.38 78 ALA A O 1
ATOM 616 N N . PHE A 1 79 ? -7.376 -1.908 8.392 1.00 98.56 79 PHE A N 1
ATOM 617 C CA . PHE A 1 79 ? -6.334 -1.920 9.403 1.00 98.56 79 PHE A CA 1
ATOM 618 C C . PHE A 1 79 ? -5.518 -0.624 9.319 1.00 98.56 79 PHE A C 1
ATOM 620 O O . PHE A 1 79 ? -5.050 -0.255 8.244 1.00 98.56 79 PHE A O 1
ATOM 627 N N . ILE A 1 80 ? -5.302 0.039 10.459 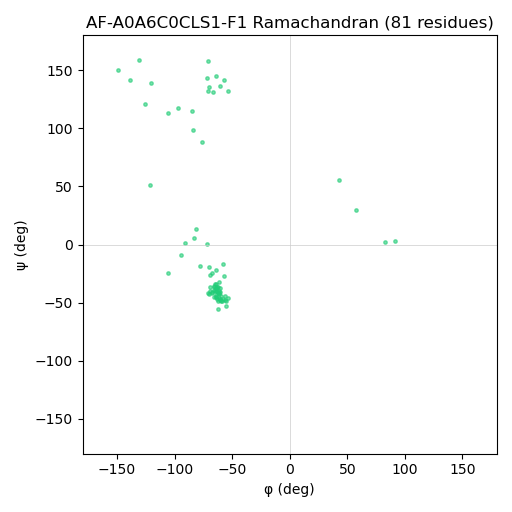1.00 97.81 80 ILE A N 1
ATOM 628 C CA . ILE A 1 80 ? -4.511 1.271 10.555 1.00 97.81 80 ILE A CA 1
ATOM 629 C C . ILE A 1 80 ? -3.147 0.960 11.195 1.00 97.81 80 ILE A C 1
ATOM 631 O O . ILE A 1 80 ? -3.096 0.644 12.388 1.00 97.81 80 ILE A O 1
ATOM 635 N N . PRO A 1 81 ? -2.026 1.082 10.455 1.00 94.50 81 PRO A N 1
ATOM 636 C CA . PRO A 1 81 ? -0.693 0.885 11.005 1.00 94.50 81 PRO A CA 1
ATOM 637 C C . PRO A 1 81 ? -0.397 1.870 12.130 1.00 94.50 81 PRO A C 1
ATOM 639 O O . PRO A 1 81 ? -0.633 3.075 12.006 1.00 94.50 81 PRO A O 1
ATOM 642 N N . LYS A 1 82 ? 0.199 1.369 13.210 1.00 90.75 82 LYS A N 1
ATOM 643 C CA . LYS A 1 82 ? 0.739 2.222 14.272 1.00 90.75 82 LYS A CA 1
ATOM 644 C C . LYS A 1 82 ? 1.998 2.953 13.779 1.00 90.75 82 LYS A C 1
ATOM 646 O O . LYS A 1 82 ? 2.617 2.554 12.782 1.00 90.75 82 LYS A O 1
ATOM 651 N N . LYS A 1 83 ? 2.304 4.068 14.449 1.00 76.50 83 LYS A N 1
ATOM 652 C CA . LYS A 1 83 ? 3.483 4.898 14.170 1.00 76.50 83 LYS A CA 1
ATOM 653 C C . LYS A 1 83 ? 4.760 4.087 14.319 1.00 76.50 83 LYS A C 1
ATOM 655 O O . LYS A 1 83 ? 4.875 3.397 15.354 1.00 76.50 83 LYS A O 1
#

Mean predicted aligned error: 3.26 Å

Solvent-accessible surface area (backbone atoms only — not comparable to full-atom values): 4972 Å² total; per-residue (Å²): 119,72,53,55,61,66,44,52,44,46,64,38,61,66,45,45,52,49,53,50,52,52,52,56,53,54,53,42,42,76,73,69,47,92,68,70,59,54,62,59,53,60,68,49,81,41,69,86,60,58,76,70,89,54,72,75,65,43,55,62,51,52,52,51,42,50,52,54,42,51,54,24,52,79,66,75,55,40,56,77,83,77,133

pLDDT: mean 91.85, std 8.03, range [50.97, 98.56]

Nearest PDB structures (foldseek):
  2ij4-assembly2_B  TM=3.546E-01  e=3.984E+00  Priestia megaterium
  3pvl-assembly1_A  TM=3.360E-01  e=4.824E+00  Mus musculus
  4lht-assembly1_A  TM=3.244E-01  e=4.824E+00  Citrobacter braakii

Foldseek 3Di:
DVQLLVQQDQADPQSVVLLVVLVVQVVVVVVVDDDDSQVSLQPGPTPPSDHDDDVVVVVVVNVSNVVSNVVCVVVVNGDDDDD

Sequence (83 aa):
MAHFVRSFDCNNEGHVLWLKEVGQTMAKTIGGEKIDIIQVVKNNPLPGKPSIDNPMDWAYVHFQLCMKYTNAVLSNDAFIPKK

Radius of gyration: 12.4 Å; Cα contacts (8 Å, |Δi|>4): 78; chains: 1; bounding box: 34×28×30 Å